Protein AF-A0A8S2V0P5-F1 (afdb_monomer)

InterPro domains:
  IPR002737 MEMO1 family [PF01875] (3-118)
  IPR002737 MEMO1 family [PTHR11060] (1-117)
  IPR002737 MEMO1 family [cd07361] (1-12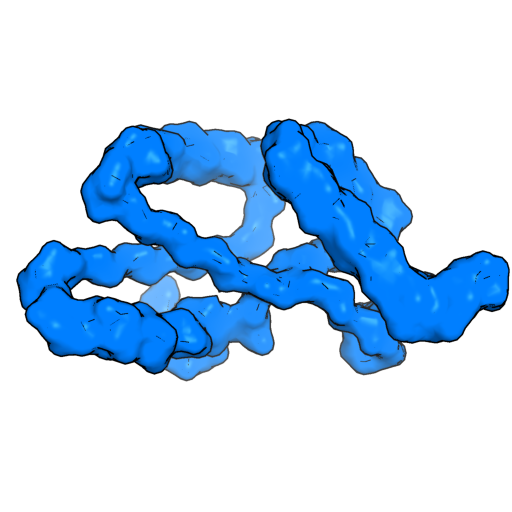1)

Radius of gyration: 17.41 Å; Cα contacts (8 Å, |Δi|>4): 63; chains: 1; bounding box: 41×36×44 Å

Organism: NCBI:txid1234261

Sequence (127 aa):
M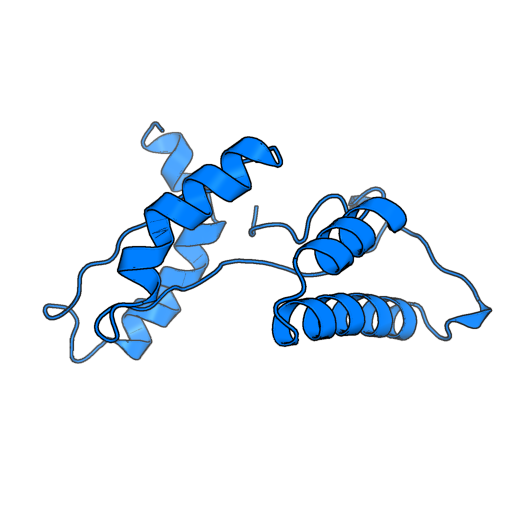TNDQDENEHSLEMHLPYIAKIFEKKRNDFQLIPILVGSLDSRKLEQYGQLLAPYLCDPKNLFVISSDFCHWGKKFAYTPYDQNDGEIWQFIQKLDNKGMELIEQLNLSEFHKYLRVREISEIRFIE

Foldseek 3Di:
DDPVVVVVDCLQVVCVVVVCVVCVVPVPPDDDDDDDDDDDDPVVVVVVCVVCVVVVPDPVDDDDQAFAADPDDVVVVADDDDVVQPDSVSVRVVLRVVLVVCVVVVPPPVNVVSCVVRVVVDSDSRD

Structure (mmCIF, N/CA/C/O backbone):
data_AF-A0A8S2V0P5-F1
#
_entry.id   AF-A0A8S2V0P5-F1
#
loop_
_atom_site.group_PDB
_atom_site.id
_atom_site.type_symbol
_atom_site.label_atom_id
_atom_site.label_alt_id
_atom_site.label_comp_id
_atom_site.label_asym_id
_atom_site.label_entity_id
_atom_site.label_seq_id
_atom_site.pdbx_PDB_ins_code
_atom_site.Cartn_x
_atom_site.Cartn_y
_atom_site.Cartn_z
_atom_site.occupancy
_atom_site.B_iso_or_equiv
_atom_site.auth_seq_id
_atom_site.auth_comp_id
_atom_site.auth_asym_id
_atom_site.auth_atom_id
_atom_site.pdbx_PDB_model_num
ATOM 1 N N . MET A 1 1 ? -14.794 -15.724 -1.435 1.00 70.25 1 MET A N 1
ATOM 2 C CA . MET A 1 1 ? -13.553 -16.255 -0.857 1.00 70.25 1 MET A CA 1
ATOM 3 C C . MET A 1 1 ? -13.939 -17.472 -0.049 1.00 70.25 1 MET A C 1
ATOM 5 O O . MET A 1 1 ? -14.871 -17.370 0.743 1.00 70.25 1 MET A O 1
ATOM 9 N N . THR A 1 2 ? -13.361 -18.628 -0.347 1.00 86.75 2 THR A N 1
ATOM 10 C CA . THR A 1 2 ? -13.464 -19.809 0.522 1.00 86.75 2 THR A CA 1
ATOM 11 C C . THR A 1 2 ? -12.428 -19.704 1.641 1.00 86.75 2 THR A C 1
ATOM 13 O O . THR A 1 2 ? -11.483 -18.932 1.504 1.00 86.75 2 THR A O 1
ATOM 16 N N . ASN A 1 3 ? -12.566 -20.488 2.714 1.00 86.00 3 ASN A N 1
ATOM 17 C CA . ASN A 1 3 ? -11.546 -20.537 3.771 1.00 86.00 3 ASN A CA 1
ATOM 18 C C . ASN A 1 3 ? -10.174 -20.917 3.198 1.00 86.00 3 ASN A C 1
ATOM 20 O O . ASN A 1 3 ? -9.196 -20.246 3.481 1.00 86.00 3 ASN A O 1
ATOM 24 N N . ASP A 1 4 ? -10.129 -21.897 2.292 1.00 88.38 4 ASP A N 1
ATOM 25 C CA . ASP A 1 4 ? -8.886 -22.289 1.622 1.00 88.38 4 ASP A CA 1
ATOM 26 C C . ASP A 1 4 ? -8.248 -21.140 0.822 1.00 88.38 4 ASP A C 1
ATOM 28 O O . ASP A 1 4 ? -7.036 -21.091 0.680 1.00 88.38 4 ASP A O 1
ATOM 32 N N . GLN A 1 5 ? -9.039 -20.224 0.252 1.00 85.19 5 GLN A N 1
ATOM 33 C CA . GLN A 1 5 ? -8.492 -19.065 -0.464 1.00 85.19 5 GLN A CA 1
ATOM 34 C C . GLN A 1 5 ? -7.923 -18.017 0.493 1.00 85.19 5 GLN A C 1
ATOM 36 O O . GLN A 1 5 ? -6.959 -17.359 0.133 1.00 85.19 5 GLN A O 1
ATOM 41 N N . ASP A 1 6 ? -8.522 -17.869 1.674 1.00 84.88 6 ASP A N 1
ATOM 42 C CA . ASP A 1 6 ? -8.059 -16.962 2.731 1.00 84.88 6 ASP A CA 1
ATOM 43 C C . ASP A 1 6 ? -6.762 -17.496 3.368 1.00 84.88 6 ASP A C 1
ATOM 45 O O . ASP A 1 6 ? -5.760 -16.799 3.433 1.00 84.88 6 ASP A O 1
ATOM 49 N N . GLU A 1 7 ? -6.723 -18.784 3.726 1.00 86.44 7 GLU A N 1
ATOM 50 C CA . GLU A 1 7 ? -5.550 -19.424 4.346 1.00 86.44 7 GLU A CA 1
ATOM 51 C C . GLU A 1 7 ? -4.337 -19.556 3.407 1.00 86.44 7 GLU A C 1
ATOM 53 O O . GLU A 1 7 ? -3.212 -19.711 3.879 1.00 86.44 7 GLU A O 1
ATOM 58 N N . ASN A 1 8 ? -4.548 -19.508 2.087 1.00 86.44 8 ASN A N 1
ATOM 59 C CA . ASN A 1 8 ? -3.464 -19.496 1.097 1.00 86.44 8 ASN A CA 1
ATOM 60 C C . ASN A 1 8 ? -2.985 -18.076 0.738 1.00 86.44 8 ASN A C 1
ATOM 62 O O . ASN A 1 8 ? -2.051 -17.949 -0.049 1.00 86.44 8 ASN A O 1
ATOM 66 N N . GLU A 1 9 ? -3.630 -17.024 1.248 1.00 87.12 9 GLU A N 1
ATOM 67 C CA . GLU A 1 9 ? -3.294 -15.629 0.960 1.00 87.12 9 GLU A CA 1
ATOM 68 C C . GLU A 1 9 ? -2.446 -15.040 2.092 1.00 87.12 9 GLU A C 1
ATOM 70 O O . GLU A 1 9 ? -2.880 -14.933 3.240 1.00 87.12 9 GLU A O 1
ATOM 75 N N . HIS A 1 10 ? -1.229 -14.606 1.774 1.00 85.31 10 HIS A N 1
ATOM 76 C CA . HIS A 1 10 ? -0.273 -14.188 2.796 1.00 85.31 10 HIS A CA 1
ATOM 77 C C . HIS A 1 10 ? -0.211 -12.668 2.987 1.00 85.31 10 HIS A C 1
ATOM 79 O O . HIS A 1 10 ? 0.264 -12.214 4.037 1.00 85.31 10 HIS A O 1
ATOM 85 N N . SER A 1 11 ? -0.740 -11.861 2.054 1.00 86.19 11 SER A N 1
ATOM 86 C CA . SER A 1 11 ? -0.629 -10.395 2.121 1.00 86.19 11 SER A CA 1
ATOM 87 C C . SER A 1 11 ? -1.196 -9.777 3.381 1.00 86.19 11 SER A C 1
ATOM 89 O O . SER A 1 11 ? -0.689 -8.746 3.828 1.00 86.19 11 SER A O 1
ATOM 91 N N . LEU A 1 12 ? -2.252 -10.373 3.929 1.00 88.44 12 LEU A N 1
ATOM 92 C CA . LEU A 1 12 ? -2.925 -9.917 5.140 1.00 88.44 12 LEU A CA 1
ATOM 93 C C . LEU A 1 12 ? -2.326 -10.573 6.384 1.00 88.44 12 LEU A C 1
ATOM 95 O O . LEU A 1 12 ? -2.116 -9.896 7.395 1.00 88.44 12 LEU A O 1
ATOM 99 N N . GLU A 1 13 ? -2.010 -11.868 6.299 1.00 92.00 13 GLU A N 1
ATOM 100 C CA . GLU A 1 13 ? -1.462 -12.656 7.403 1.00 92.00 13 GLU A CA 1
ATOM 101 C C . GLU A 1 13 ? -0.162 -12.044 7.940 1.00 92.00 13 GLU A C 1
ATOM 103 O O . GLU A 1 13 ? 0.014 -11.932 9.156 1.00 92.00 13 GLU A O 1
ATOM 108 N N . MET A 1 14 ? 0.712 -11.557 7.051 1.00 92.25 14 MET A N 1
ATOM 109 C CA . MET A 1 14 ? 2.011 -10.988 7.432 1.00 92.25 14 MET A CA 1
ATOM 110 C C . MET A 1 14 ? 1.908 -9.758 8.352 1.00 92.25 14 MET A C 1
ATOM 112 O O . MET A 1 14 ? 2.842 -9.465 9.103 1.00 92.25 14 MET A O 1
ATOM 116 N N . HIS A 1 15 ? 0.761 -9.068 8.381 1.00 93.94 15 HIS A N 1
ATOM 117 C CA . HIS A 1 15 ? 0.529 -7.937 9.289 1.00 93.94 15 HIS A CA 1
ATOM 118 C C . HIS A 1 15 ? 0.039 -8.365 10.673 1.00 93.94 15 HIS A C 1
ATOM 120 O O . HIS A 1 15 ? 0.222 -7.624 11.644 1.00 93.94 15 HIS A O 1
ATOM 126 N N . LEU A 1 16 ? -0.564 -9.553 10.805 1.00 94.06 16 LEU A N 1
ATOM 127 C CA . LEU A 1 16 ? -1.199 -9.999 12.048 1.00 94.06 16 LEU A CA 1
ATOM 128 C C . LEU A 1 16 ? -0.225 -10.055 13.237 1.00 94.06 16 LEU A C 1
ATOM 130 O O . LEU A 1 16 ? -0.597 -9.552 14.303 1.00 94.06 16 LEU A O 1
ATOM 134 N N . PRO A 1 17 ? 1.020 -10.567 13.112 1.00 95.50 17 PRO A N 1
ATOM 135 C CA . PRO A 1 17 ? 1.971 -10.559 14.224 1.00 95.50 17 PRO A CA 1
ATOM 136 C C . PRO A 1 17 ? 2.332 -9.142 14.688 1.00 95.50 17 PRO A C 1
ATOM 138 O O . PRO A 1 17 ? 2.395 -8.880 15.894 1.00 95.50 17 PRO A O 1
ATOM 141 N N . TYR A 1 18 ? 2.516 -8.209 13.747 1.00 96.25 18 TYR A N 1
ATOM 142 C CA . TYR A 1 18 ? 2.826 -6.810 14.049 1.00 96.25 18 TYR A CA 1
ATOM 143 C C . TYR A 1 18 ? 1.655 -6.112 14.740 1.00 96.25 18 TYR A C 1
ATOM 145 O O . TYR A 1 18 ? 1.844 -5.492 15.789 1.00 96.25 18 TYR A O 1
ATOM 153 N N . ILE A 1 19 ? 0.438 -6.272 14.217 1.00 95.50 19 ILE A N 1
ATOM 154 C CA . ILE A 1 19 ? -0.783 -5.716 14.814 1.00 95.50 19 ILE A CA 1
ATOM 155 C C . ILE A 1 19 ? -0.985 -6.290 16.222 1.00 95.50 19 ILE A C 1
ATOM 157 O O . ILE A 1 19 ? -1.159 -5.539 17.185 1.00 95.50 19 ILE A O 1
ATOM 161 N N . ALA A 1 20 ? -0.876 -7.611 16.382 1.00 94.62 20 ALA A N 1
ATOM 162 C CA . ALA A 1 20 ? -1.025 -8.281 17.671 1.00 94.62 20 ALA A CA 1
ATOM 163 C C . ALA A 1 20 ? 0.003 -7.808 18.710 1.00 94.62 20 ALA A C 1
ATOM 165 O O . ALA A 1 20 ? -0.299 -7.800 19.910 1.00 94.62 20 ALA A O 1
ATOM 166 N N . LYS A 1 21 ? 1.206 -7.419 18.261 1.00 96.56 21 LYS A N 1
ATOM 167 C CA . LYS A 1 21 ? 2.249 -6.876 19.129 1.00 96.56 21 LYS A CA 1
ATOM 168 C C . LYS A 1 21 ? 2.008 -5.412 19.492 1.00 96.56 21 LYS A C 1
ATOM 170 O O . LYS A 1 21 ? 2.095 -5.069 20.670 1.00 96.56 21 LYS A O 1
ATOM 175 N N . ILE A 1 22 ? 1.684 -4.560 18.519 1.00 95.38 22 ILE A N 1
ATOM 176 C CA . ILE A 1 22 ? 1.420 -3.126 18.738 1.00 95.38 22 ILE A CA 1
ATOM 177 C C . ILE A 1 22 ? 0.219 -2.934 19.674 1.00 95.38 22 ILE A C 1
ATOM 179 O O . ILE A 1 22 ? 0.261 -2.104 20.584 1.00 95.38 22 ILE A O 1
ATOM 183 N N . PHE A 1 23 ? -0.826 -3.745 19.504 1.00 95.12 23 PHE A N 1
ATOM 184 C CA . PHE A 1 23 ? -2.064 -3.660 20.279 1.00 95.12 23 PHE A CA 1
ATOM 185 C C . PHE A 1 23 ? -2.146 -4.678 21.429 1.00 95.12 23 PHE A C 1
ATOM 187 O O . PHE A 1 23 ? -3.229 -4.932 21.949 1.00 95.12 23 PHE A O 1
ATOM 194 N N . GLU A 1 24 ? -1.020 -5.234 21.891 1.00 95.88 24 GLU A N 1
ATOM 195 C CA . GLU A 1 24 ? -0.975 -6.283 22.926 1.00 95.88 24 GLU A CA 1
ATOM 196 C C . GLU A 1 24 ? -1.766 -5.929 24.202 1.00 95.88 24 GLU A C 1
ATOM 198 O O . GLU A 1 24 ? -2.457 -6.779 24.759 1.00 95.88 24 GLU A O 1
ATOM 203 N N . LYS A 1 25 ? -1.733 -4.659 24.632 1.00 96.06 25 LYS A N 1
ATOM 204 C CA . LYS A 1 25 ? -2.460 -4.167 25.821 1.00 96.06 25 LYS A CA 1
ATOM 205 C C . LYS A 1 25 ? -3.909 -3.744 25.553 1.00 96.06 25 LYS A C 1
ATOM 207 O O . LYS A 1 25 ? -4.621 -3.426 26.497 1.00 96.06 25 LYS A O 1
ATOM 212 N N . LYS A 1 26 ? -4.313 -3.697 24.285 1.00 93.50 26 LYS A N 1
ATOM 213 C CA . LYS A 1 26 ? -5.598 -3.175 23.796 1.00 93.50 26 LYS A CA 1
ATOM 214 C C . LYS A 1 26 ? -6.323 -4.1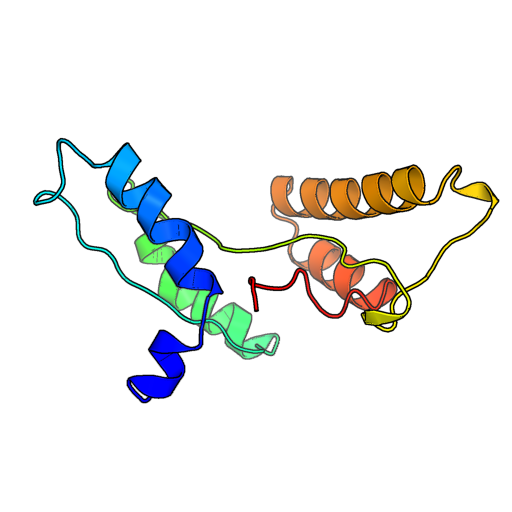89 22.912 1.00 93.50 26 LYS A C 1
ATOM 216 O O . LYS A 1 26 ? -7.124 -3.808 22.070 1.00 93.50 26 LYS A O 1
ATOM 221 N N . ARG A 1 27 ? -6.035 -5.487 23.067 1.00 86.81 27 ARG A N 1
ATOM 222 C CA . ARG A 1 27 ? -6.540 -6.543 22.168 1.00 86.81 27 ARG A CA 1
ATOM 223 C C . ARG A 1 27 ? -8.064 -6.583 22.031 1.00 86.81 27 ARG A C 1
ATOM 225 O O . ARG A 1 27 ? -8.544 -7.032 21.002 1.00 86.81 27 ARG A O 1
ATOM 232 N N . ASN A 1 28 ? -8.797 -6.100 23.033 1.00 91.44 28 ASN A N 1
ATOM 233 C CA . ASN A 1 28 ? -10.262 -6.064 23.030 1.00 91.44 28 ASN A CA 1
ATOM 234 C C . ASN A 1 28 ? -10.840 -4.686 22.647 1.00 91.44 28 ASN A C 1
ATOM 236 O O . ASN A 1 28 ? -12.058 -4.536 22.609 1.00 91.44 28 ASN A O 1
ATOM 240 N N . ASP A 1 29 ? -9.990 -3.690 22.373 1.00 93.69 29 ASP A N 1
ATOM 241 C CA . ASP A 1 29 ? -10.395 -2.289 22.180 1.00 93.69 29 ASP A CA 1
ATOM 242 C C . ASP A 1 29 ? -10.435 -1.875 20.699 1.00 93.69 29 ASP A C 1
ATOM 244 O O . ASP A 1 29 ? -10.713 -0.716 20.390 1.00 93.69 29 ASP A O 1
ATOM 248 N N . PHE A 1 30 ? -10.123 -2.788 19.776 1.00 94.06 30 PHE A N 1
ATOM 249 C CA . PHE A 1 30 ? -10.166 -2.529 18.339 1.00 94.06 30 PHE A CA 1
ATOM 250 C C . PHE A 1 30 ? -10.778 -3.705 17.580 1.00 94.06 30 PHE A C 1
ATOM 252 O O . PHE A 1 30 ? -10.819 -4.837 18.060 1.00 94.06 30 PHE A O 1
ATOM 259 N N . GLN A 1 31 ? -11.247 -3.416 16.371 1.00 94.88 31 GLN A N 1
ATOM 260 C CA . GLN A 1 31 ? -11.700 -4.413 15.411 1.00 94.88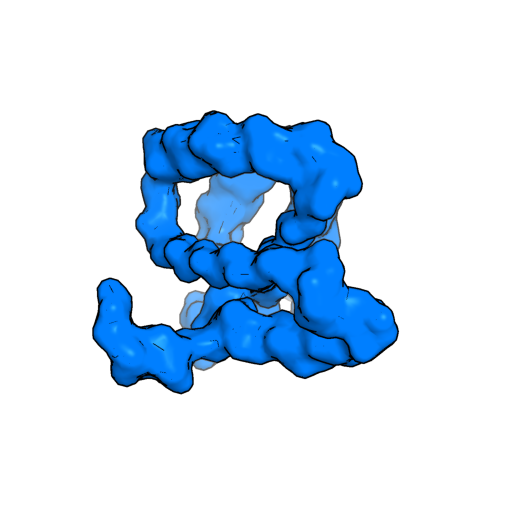 31 GLN A CA 1
ATOM 261 C C . GLN A 1 31 ? -10.751 -4.404 14.217 1.00 94.88 31 GLN A C 1
ATOM 263 O O . GLN A 1 31 ? -10.311 -3.341 13.781 1.00 94.88 31 GLN A O 1
ATOM 268 N N . LEU A 1 32 ? -10.437 -5.589 13.698 1.00 94.75 32 LEU A N 1
ATOM 269 C CA . LEU A 1 32 ? -9.652 -5.745 12.481 1.00 94.75 32 LEU A CA 1
ATOM 270 C C . LEU A 1 32 ? -10.599 -6.002 11.309 1.00 94.75 32 LEU A C 1
ATOM 272 O O . LEU A 1 32 ? -11.410 -6.924 11.370 1.00 94.75 32 LEU A O 1
ATOM 276 N N . ILE A 1 33 ? -10.483 -5.196 10.254 1.00 96.38 33 ILE A N 1
ATOM 277 C CA . ILE A 1 33 ? -11.275 -5.333 9.028 1.00 96.38 33 ILE A CA 1
ATOM 278 C C . ILE A 1 33 ? -10.324 -5.714 7.883 1.00 96.38 33 ILE A C 1
ATOM 280 O O . ILE A 1 33 ? -9.696 -4.824 7.308 1.00 96.38 33 ILE A O 1
ATOM 284 N N . PRO A 1 34 ? -10.161 -7.014 7.568 1.00 93.88 34 PRO A N 1
ATOM 285 C CA . PRO A 1 34 ? -9.345 -7.443 6.437 1.00 93.88 34 PRO A CA 1
ATOM 286 C C . PRO A 1 34 ? -10.045 -7.105 5.115 1.00 93.88 34 PRO A C 1
ATOM 288 O O . PRO A 1 34 ? -11.228 -7.397 4.933 1.00 93.88 34 PRO A O 1
ATOM 291 N N . ILE A 1 35 ? -9.314 -6.490 4.184 1.00 93.56 35 ILE A N 1
ATOM 292 C CA . ILE A 1 35 ? -9.797 -6.179 2.834 1.00 93.56 35 ILE A CA 1
ATOM 293 C C . ILE A 1 35 ? -8.773 -6.718 1.840 1.00 93.56 35 ILE A C 1
ATOM 295 O O . ILE A 1 35 ? -7.689 -6.155 1.703 1.00 93.56 35 ILE A O 1
ATOM 299 N N . LEU A 1 36 ? -9.129 -7.793 1.136 1.00 91.50 36 LEU A N 1
ATOM 300 C CA . LEU A 1 36 ? -8.323 -8.316 0.036 1.00 91.50 36 LEU A CA 1
ATOM 301 C C . LEU A 1 36 ? -8.606 -7.515 -1.240 1.00 91.50 36 LEU A C 1
ATOM 303 O O . LEU A 1 36 ? -9.758 -7.416 -1.676 1.00 91.50 36 LEU A O 1
ATOM 307 N N . VAL A 1 37 ? -7.559 -6.951 -1.841 1.00 89.62 37 VAL A N 1
ATOM 308 C CA . VAL A 1 37 ? -7.651 -6.130 -3.054 1.00 89.62 37 VAL A CA 1
ATOM 309 C C . VAL A 1 37 ? -7.023 -6.888 -4.217 1.00 89.62 37 VAL A C 1
ATOM 311 O O . VAL A 1 37 ? -5.813 -7.052 -4.271 1.00 89.62 37 VAL A O 1
ATOM 314 N N . GLY A 1 38 ? -7.854 -7.346 -5.154 1.00 86.25 38 GLY A N 1
ATOM 315 C CA . GLY A 1 38 ? -7.380 -7.910 -6.422 1.00 86.25 38 GLY A CA 1
ATOM 316 C C . GLY A 1 38 ? -7.095 -6.828 -7.467 1.00 86.25 38 GLY A C 1
ATOM 317 O O . GLY A 1 38 ? -7.162 -5.634 -7.184 1.00 86.25 38 GLY A O 1
ATOM 318 N N . SER A 1 39 ? -6.862 -7.228 -8.717 1.00 85.44 39 SER A N 1
ATOM 319 C CA . SER A 1 39 ? -6.613 -6.278 -9.807 1.00 85.44 39 SER A CA 1
ATOM 320 C C . SER A 1 39 ? -7.809 -5.343 -10.042 1.00 85.44 39 SER A C 1
ATOM 322 O O . SER A 1 39 ? -8.935 -5.777 -10.324 1.00 85.44 39 SER A O 1
ATOM 324 N N . LEU A 1 40 ? -7.559 -4.036 -9.952 1.00 85.81 40 LEU A N 1
ATOM 325 C CA . LEU A 1 40 ? -8.560 -2.987 -10.132 1.00 85.81 40 LEU A CA 1
ATOM 326 C C . LEU A 1 40 ? -8.294 -2.188 -11.409 1.00 85.81 40 LEU A C 1
ATOM 328 O O . LEU A 1 40 ? -7.173 -1.766 -11.680 1.00 85.81 40 LEU A O 1
ATOM 332 N N . ASP A 1 41 ? -9.353 -1.915 -12.166 1.00 85.94 41 ASP A N 1
ATOM 333 C CA . ASP A 1 41 ? -9.315 -0.892 -13.210 1.00 85.94 41 ASP A CA 1
ATOM 334 C C . ASP A 1 41 ? -9.487 0.517 -12.609 1.00 85.94 41 ASP A C 1
ATOM 336 O O . ASP A 1 41 ? -9.853 0.686 -11.442 1.00 85.94 41 ASP A O 1
ATOM 340 N N . SER A 1 42 ? -9.251 1.555 -13.419 1.00 85.75 42 SER A N 1
ATOM 341 C CA . SER A 1 42 ? -9.341 2.952 -12.969 1.00 85.75 42 SER A CA 1
ATOM 342 C C . SER A 1 42 ? -10.715 3.332 -12.407 1.00 85.75 42 SER A C 1
ATOM 344 O O . SER A 1 42 ? -10.786 4.163 -11.507 1.00 85.75 42 SER A O 1
ATOM 346 N N . ARG A 1 43 ? -11.805 2.723 -12.896 1.00 90.75 43 ARG A N 1
ATOM 347 C CA . ARG A 1 43 ? -13.157 3.011 -12.401 1.00 90.75 43 ARG A CA 1
ATOM 348 C C . ARG A 1 43 ? -13.359 2.402 -11.017 1.00 90.75 43 ARG A C 1
ATOM 350 O O . ARG A 1 43 ? -13.874 3.075 -10.131 1.00 90.75 43 ARG A O 1
ATOM 357 N N . LYS A 1 44 ? -12.950 1.146 -10.822 1.00 91.31 44 LYS A N 1
ATOM 358 C CA . LYS A 1 44 ? -13.038 0.474 -9.519 1.00 91.31 44 LYS A CA 1
ATOM 359 C C . LYS A 1 44 ? -12.148 1.144 -8.476 1.00 91.31 44 LYS A C 1
ATOM 361 O O . LYS A 1 44 ? -12.582 1.289 -7.340 1.00 91.31 44 LYS A O 1
ATOM 366 N N . LEU A 1 45 ? -10.948 1.589 -8.858 1.00 89.62 45 LEU A N 1
ATOM 367 C CA . LEU A 1 45 ? -10.061 2.358 -7.977 1.00 89.62 45 LEU A CA 1
ATOM 368 C C . LEU A 1 45 ? -10.754 3.610 -7.427 1.00 89.62 45 LEU A C 1
ATOM 370 O O . LEU A 1 45 ? -10.750 3.828 -6.219 1.00 89.62 45 LEU A O 1
ATOM 374 N N . GLU A 1 46 ? -11.401 4.395 -8.291 1.00 91.31 46 GLU A N 1
ATOM 375 C CA . GLU A 1 46 ? -12.145 5.584 -7.867 1.00 91.31 46 GLU A CA 1
ATOM 376 C C . GLU A 1 46 ? -13.338 5.224 -6.969 1.00 91.31 46 GLU A C 1
ATOM 378 O O . GLU A 1 46 ? -13.530 5.838 -5.919 1.00 91.31 46 GLU A O 1
ATOM 383 N N . GLN A 1 47 ? -14.102 4.189 -7.332 1.00 95.50 47 GLN A N 1
ATOM 384 C CA . GLN A 1 47 ? -15.251 3.727 -6.548 1.00 95.50 47 GLN A CA 1
ATOM 385 C C . GLN A 1 47 ? -14.852 3.265 -5.142 1.00 95.50 47 GLN A C 1
ATOM 387 O O . GLN A 1 47 ? -15.481 3.671 -4.165 1.00 95.50 47 GLN A O 1
ATOM 392 N N . TYR A 1 48 ? -13.804 2.447 -5.016 1.00 95.31 48 TYR A N 1
ATOM 393 C CA . TYR A 1 48 ? -13.320 1.992 -3.713 1.00 95.31 48 TYR A CA 1
ATOM 394 C C . TYR A 1 48 ? -12.666 3.120 -2.918 1.00 95.31 48 TYR A C 1
ATOM 396 O O . TYR A 1 48 ? -12.876 3.200 -1.711 1.00 95.31 48 TYR A O 1
ATOM 404 N N . GLY A 1 49 ? -11.947 4.031 -3.581 1.00 94.25 49 GLY A N 1
ATOM 405 C CA . GLY A 1 49 ? -11.411 5.232 -2.945 1.00 94.25 49 GLY A CA 1
ATOM 406 C C . GLY A 1 49 ? -12.516 6.077 -2.309 1.00 94.25 49 GLY A C 1
ATOM 407 O O . GLY A 1 49 ? -12.426 6.422 -1.134 1.00 94.25 49 GLY A O 1
ATOM 408 N N . GLN A 1 50 ? -13.603 6.340 -3.041 1.00 97.00 50 GLN A N 1
ATOM 409 C CA . GLN A 1 50 ? -14.766 7.067 -2.520 1.00 97.00 50 GLN A CA 1
ATOM 410 C C . GLN A 1 50 ? -15.479 6.305 -1.396 1.00 97.00 50 GLN A C 1
ATOM 412 O O . GLN A 1 50 ? -15.891 6.916 -0.412 1.00 97.00 50 GLN A O 1
ATOM 417 N N . LEU A 1 51 ? -15.604 4.980 -1.518 1.00 97.62 51 LEU A N 1
ATOM 418 C CA . LEU A 1 51 ? -16.225 4.132 -0.500 1.00 97.62 51 LEU A CA 1
ATOM 419 C C . LEU A 1 51 ? -15.435 4.128 0.818 1.00 97.62 51 LEU A C 1
ATOM 421 O O . LEU A 1 51 ? -16.035 4.159 1.891 1.00 97.62 51 LEU A O 1
ATOM 425 N N . LEU A 1 52 ? -14.102 4.081 0.746 1.00 97.69 52 LEU A N 1
ATOM 426 C CA . LEU A 1 52 ? -13.221 3.989 1.913 1.00 97.69 52 LEU A CA 1
ATOM 427 C C . LEU A 1 52 ? -12.857 5.356 2.509 1.00 97.69 52 LEU A C 1
ATOM 429 O O . LEU A 1 52 ? -12.513 5.424 3.689 1.00 97.69 52 LEU A O 1
ATOM 433 N N . ALA A 1 53 ? -12.972 6.445 1.741 1.00 97.81 53 ALA A N 1
ATOM 434 C CA . ALA A 1 53 ? -12.603 7.794 2.177 1.00 97.81 53 ALA A CA 1
ATOM 435 C C . ALA A 1 53 ? -13.236 8.227 3.518 1.00 97.81 53 ALA A C 1
ATOM 437 O O . ALA A 1 53 ? -12.495 8.732 4.362 1.00 97.81 53 ALA A O 1
ATOM 438 N N . PRO A 1 54 ? -14.538 7.994 3.798 1.00 98.38 54 PRO A N 1
ATOM 439 C CA . PRO A 1 54 ? -15.121 8.354 5.091 1.00 98.38 54 PRO A CA 1
ATOM 440 C C . PRO A 1 54 ? -14.449 7.650 6.276 1.00 98.38 54 PRO A C 1
ATOM 442 O O . PRO A 1 54 ? -14.291 8.252 7.334 1.00 98.38 54 PRO A O 1
ATOM 445 N N . TYR A 1 55 ? -14.022 6.396 6.095 1.00 98.19 55 TYR A N 1
ATOM 446 C CA . TYR A 1 55 ? -13.324 5.630 7.126 1.00 98.19 55 TYR A CA 1
ATOM 447 C C . TYR A 1 55 ? -11.879 6.100 7.294 1.00 98.19 55 TYR A C 1
ATOM 449 O O . TYR A 1 55 ? -11.397 6.147 8.421 1.00 98.19 55 TYR A O 1
ATOM 457 N N . LEU A 1 56 ? -11.202 6.474 6.203 1.00 97.19 56 LEU A N 1
ATOM 458 C CA . LEU A 1 56 ? -9.844 7.024 6.241 1.00 97.19 56 LEU A CA 1
ATOM 459 C C . LEU A 1 56 ? -9.792 8.391 6.942 1.00 97.19 56 LEU A C 1
ATOM 461 O O . LEU A 1 56 ? -8.808 8.708 7.603 1.00 97.19 56 LEU A O 1
ATOM 465 N N . CYS A 1 57 ? -10.850 9.196 6.815 1.00 97.38 57 CYS A N 1
ATOM 466 C CA . CYS A 1 57 ? -10.948 10.505 7.461 1.00 97.38 57 CYS A CA 1
ATOM 467 C C . CYS A 1 57 ? -11.309 10.447 8.957 1.00 97.38 57 CYS A C 1
ATOM 469 O O . CYS A 1 57 ? -11.197 11.472 9.631 1.00 97.38 57 CYS A O 1
ATOM 471 N N . ASP A 1 58 ? -11.749 9.301 9.486 1.00 98.25 58 ASP A N 1
ATOM 472 C CA . ASP A 1 58 ? -12.027 9.154 10.918 1.00 98.25 58 ASP A CA 1
ATOM 473 C C . ASP A 1 58 ? -10.715 8.898 11.686 1.00 98.25 58 ASP A C 1
ATOM 475 O O . ASP A 1 58 ? -10.087 7.854 11.489 1.00 98.25 58 ASP A O 1
ATOM 479 N N . PRO A 1 59 ? -10.298 9.791 12.606 1.00 97.50 59 PRO A N 1
ATOM 480 C CA . PRO A 1 59 ? -9.057 9.635 13.366 1.00 97.50 59 PRO A CA 1
ATOM 481 C C . PRO A 1 59 ? -9.048 8.427 14.320 1.00 97.50 59 PRO A C 1
ATOM 483 O O . PRO A 1 59 ? -8.015 8.138 14.923 1.00 97.50 59 PRO A O 1
ATOM 486 N N . LYS A 1 60 ? -10.182 7.738 14.508 1.00 96.50 60 LYS A N 1
ATOM 487 C CA . LYS A 1 60 ? -10.255 6.480 15.269 1.00 96.50 60 LYS A CA 1
ATOM 488 C C . LYS A 1 60 ? -9.819 5.263 14.457 1.00 96.50 60 LYS A C 1
ATOM 490 O O . LYS A 1 60 ? -9.565 4.218 15.053 1.00 96.50 60 LYS A O 1
ATOM 495 N N . ASN A 1 61 ? -9.743 5.389 13.135 1.00 97.56 61 ASN A N 1
ATOM 496 C CA . ASN A 1 61 ? -9.376 4.300 12.246 1.00 97.56 61 ASN A CA 1
ATOM 497 C C . ASN A 1 61 ? -7.885 4.347 11.904 1.00 97.56 61 ASN A C 1
ATOM 499 O O . ASN A 1 61 ? -7.251 5.401 11.881 1.00 97.56 61 ASN A O 1
ATOM 503 N N . LEU A 1 62 ? -7.333 3.174 11.604 1.00 96.25 62 LEU A N 1
ATOM 504 C CA . LEU A 1 62 ? -5.978 3.000 11.096 1.00 96.25 62 LEU A CA 1
ATOM 505 C C . LEU A 1 62 ? -6.050 2.156 9.827 1.00 96.25 62 LEU A C 1
ATOM 507 O O . LEU A 1 62 ? -6.602 1.058 9.849 1.00 96.25 62 LEU A O 1
ATOM 511 N N . PHE A 1 63 ? -5.465 2.659 8.743 1.00 97.19 63 PHE A N 1
ATOM 512 C CA . PHE A 1 63 ? -5.298 1.914 7.500 1.00 97.19 63 PHE A CA 1
ATOM 513 C C . PHE A 1 63 ? -3.876 1.368 7.430 1.00 97.19 63 PHE A C 1
ATOM 515 O O . PHE A 1 63 ? -2.911 2.127 7.498 1.00 97.19 63 PHE A O 1
ATOM 522 N N . VAL A 1 64 ? -3.760 0.051 7.283 1.00 95.94 64 VAL A N 1
ATOM 523 C CA . VAL A 1 64 ? -2.498 -0.630 6.987 1.00 95.94 64 VAL A CA 1
ATOM 524 C C . VAL A 1 64 ? -2.573 -1.078 5.534 1.00 95.94 64 VAL A C 1
ATOM 526 O O . VAL A 1 64 ? -3.438 -1.875 5.181 1.00 95.94 64 VAL A O 1
ATOM 529 N N . ILE A 1 65 ? -1.708 -0.521 4.689 1.00 94.12 65 ILE A N 1
ATOM 530 C CA . ILE A 1 65 ? -1.637 -0.863 3.267 1.00 94.12 65 ILE A CA 1
ATOM 531 C C . ILE A 1 65 ? -0.468 -1.829 3.081 1.00 94.12 65 ILE A C 1
ATOM 533 O O . ILE A 1 65 ? 0.678 -1.469 3.338 1.00 94.12 65 ILE A O 1
ATOM 537 N N . SER A 1 66 ? -0.777 -3.064 2.686 1.00 91.88 66 SER A N 1
ATOM 538 C CA . SER A 1 66 ? 0.210 -4.113 2.417 1.00 91.88 66 SER A CA 1
ATOM 539 C C . SER A 1 66 ? 0.795 -3.930 1.024 1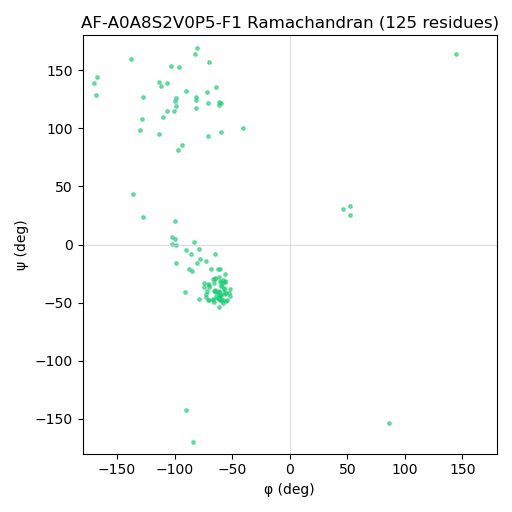.00 91.88 66 SER A C 1
ATOM 541 O O . SER A 1 66 ? 0.030 -3.797 0.078 1.00 91.88 66 SER A O 1
ATOM 543 N N . SER A 1 67 ? 2.115 -3.881 0.870 1.00 89.06 67 SER A N 1
ATOM 544 C CA . SER A 1 67 ? 2.735 -3.694 -0.441 1.00 89.06 67 SER A CA 1
ATOM 545 C C . SER A 1 67 ? 4.243 -3.923 -0.378 1.00 89.06 67 SER A C 1
ATOM 547 O O . SER A 1 67 ? 4.911 -3.408 0.518 1.00 89.06 67 SER A O 1
ATOM 549 N N . ASP A 1 68 ? 4.759 -4.600 -1.401 1.00 86.75 68 ASP A N 1
ATOM 550 C CA . ASP A 1 68 ? 6.176 -4.654 -1.737 1.00 86.75 68 ASP A CA 1
ATOM 551 C C . ASP A 1 68 ? 6.479 -3.746 -2.938 1.00 86.75 68 ASP A C 1
ATOM 553 O O . ASP A 1 68 ? 5.617 -3.457 -3.775 1.00 86.75 68 ASP A O 1
ATOM 557 N N . PHE A 1 69 ? 7.723 -3.280 -3.014 1.00 87.81 69 PHE A N 1
ATOM 558 C CA . PHE A 1 69 ? 8.235 -2.466 -4.116 1.00 87.81 69 PHE A CA 1
ATOM 559 C C . PHE A 1 69 ? 8.839 -3.360 -5.225 1.00 87.81 69 PHE A C 1
ATOM 561 O O . PHE A 1 69 ? 8.281 -4.401 -5.566 1.00 87.81 69 PHE A O 1
ATOM 568 N N . CYS A 1 70 ? 9.933 -2.953 -5.873 1.00 87.38 70 CYS A N 1
ATOM 569 C CA . CYS A 1 70 ? 10.447 -3.610 -7.069 1.00 87.38 70 CYS A CA 1
ATOM 570 C C . CYS A 1 70 ? 10.866 -5.079 -6.856 1.00 87.38 70 CYS A C 1
ATOM 572 O O . CYS A 1 70 ? 11.819 -5.392 -6.140 1.00 87.38 70 CYS A O 1
ATOM 574 N N . HIS A 1 71 ? 10.227 -5.986 -7.601 1.00 85.56 71 HIS A N 1
ATOM 575 C CA . HIS A 1 71 ? 10.663 -7.373 -7.772 1.00 85.56 71 HIS A CA 1
ATOM 576 C C . HIS A 1 71 ? 11.523 -7.507 -9.034 1.00 85.56 71 HIS A C 1
ATOM 578 O O . HIS A 1 71 ? 11.039 -7.823 -10.121 1.00 85.56 71 HIS A O 1
ATOM 584 N N . TRP A 1 72 ? 12.825 -7.248 -8.903 1.00 89.25 72 TRP A N 1
ATOM 585 C CA . TRP A 1 72 ? 13.768 -7.299 -10.023 1.00 89.25 72 TRP A CA 1
ATOM 586 C C . TRP A 1 72 ? 14.389 -8.690 -10.194 1.00 89.25 72 TRP A C 1
ATOM 588 O O . TRP A 1 72 ? 14.904 -9.295 -9.253 1.00 89.25 72 TRP A O 1
ATOM 598 N N . GLY A 1 73 ? 14.399 -9.203 -11.422 1.00 87.81 73 GLY A N 1
ATOM 599 C CA . GLY A 1 73 ? 15.096 -10.431 -11.787 1.00 87.81 73 GLY A CA 1
ATOM 600 C C . GLY A 1 73 ? 14.359 -11.262 -12.831 1.00 87.81 73 GLY A C 1
ATOM 601 O O . GLY A 1 73 ? 13.156 -11.136 -13.046 1.00 87.81 73 GLY A O 1
ATOM 602 N N . LYS A 1 74 ? 15.085 -12.204 -13.448 1.00 88.94 74 LYS A N 1
ATOM 603 C CA . LYS A 1 74 ? 14.534 -13.109 -14.478 1.00 88.94 74 LYS A CA 1
ATOM 604 C C . LYS A 1 74 ? 13.312 -13.899 -13.997 1.00 88.94 74 LYS A C 1
ATOM 606 O O . LYS A 1 74 ? 12.425 -14.179 -14.790 1.00 88.94 74 LYS A O 1
ATOM 611 N N . LYS A 1 75 ? 13.268 -14.232 -12.701 1.00 88.12 75 LYS A N 1
ATOM 612 C CA . LYS A 1 75 ? 12.159 -14.954 -12.050 1.00 88.12 75 LYS A CA 1
ATOM 613 C C . LYS A 1 75 ? 10.837 -14.183 -12.114 1.00 88.12 75 LYS A C 1
ATOM 615 O O . LYS A 1 75 ? 9.783 -14.798 -12.136 1.00 88.12 75 LYS A O 1
ATOM 620 N N . PHE A 1 76 ? 10.924 -12.856 -12.168 1.00 84.00 76 PHE A N 1
ATOM 621 C CA . PHE A 1 76 ? 9.791 -11.937 -12.202 1.00 84.00 76 PHE A CA 1
ATOM 622 C C . PHE A 1 76 ? 9.530 -11.387 -13.609 1.00 84.00 76 PHE A C 1
ATOM 624 O O . PHE A 1 76 ? 8.722 -10.481 -13.766 1.00 84.00 76 PHE A O 1
ATOM 631 N N . ALA A 1 77 ? 10.244 -11.895 -14.624 1.00 86.19 77 ALA A N 1
ATOM 632 C CA . ALA A 1 77 ? 10.237 -11.364 -15.988 1.00 86.19 77 ALA A CA 1
ATOM 633 C C . ALA A 1 77 ? 10.521 -9.846 -16.071 1.00 86.19 77 ALA A C 1
ATOM 635 O O . ALA A 1 77 ? 10.149 -9.199 -17.044 1.00 86.19 77 ALA A O 1
ATOM 636 N N . TYR A 1 78 ? 11.220 -9.290 -15.075 1.00 86.06 78 TYR A N 1
ATOM 637 C CA . TYR A 1 78 ? 11.462 -7.858 -14.947 1.00 86.06 78 TYR A CA 1
ATOM 638 C C . TYR A 1 78 ? 12.947 -7.584 -14.710 1.00 86.06 78 TYR A C 1
ATOM 640 O O . TYR A 1 78 ? 13.457 -7.736 -13.602 1.00 86.06 78 TYR A O 1
ATOM 648 N N . THR A 1 79 ? 13.674 -7.221 -15.768 1.00 90.25 79 THR A N 1
ATOM 649 C CA . THR A 1 79 ? 15.106 -6.883 -15.685 1.00 90.25 79 THR A CA 1
ATOM 650 C C . THR A 1 79 ? 15.488 -5.630 -16.481 1.00 90.25 79 THR A C 1
ATOM 652 O O . THR A 1 79 ? 16.500 -5.668 -17.190 1.00 90.25 79 THR A O 1
ATOM 655 N N . PRO A 1 80 ? 14.716 -4.525 -16.439 1.00 86.44 80 PRO A N 1
ATOM 656 C CA . PRO A 1 80 ? 15.203 -3.282 -17.017 1.00 86.44 80 PRO A CA 1
ATOM 657 C C . PRO A 1 80 ? 16.437 -2.832 -16.236 1.00 86.44 80 PRO A C 1
ATOM 659 O O . PRO A 1 80 ? 16.468 -2.919 -15.008 1.00 86.44 80 PRO A O 1
ATOM 662 N N . TYR A 1 81 ? 17.469 -2.415 -16.959 1.00 87.00 81 TYR A N 1
ATOM 663 C CA . TYR A 1 81 ? 18.700 -1.884 -16.393 1.00 87.00 81 TYR A CA 1
ATOM 664 C C . TYR A 1 81 ? 19.527 -1.247 -17.511 1.00 87.00 81 TYR A C 1
ATOM 666 O O . TYR A 1 81 ? 19.774 -1.885 -18.537 1.00 87.00 81 TYR A O 1
ATOM 674 N N . ASP A 1 82 ? 19.957 -0.007 -17.300 1.00 82.81 82 ASP A N 1
ATOM 675 C CA . ASP A 1 82 ? 20.941 0.674 -18.136 1.00 82.81 82 ASP A CA 1
ATOM 676 C C . ASP A 1 82 ? 22.266 0.756 -17.363 1.00 82.81 82 ASP A C 1
ATOM 678 O O . ASP A 1 82 ? 22.282 1.035 -16.166 1.00 82.81 82 ASP A O 1
ATOM 682 N N . GLN A 1 83 ? 23.396 0.530 -18.035 1.00 86.88 83 GLN A N 1
ATOM 683 C CA . GLN A 1 83 ? 24.720 0.640 -17.409 1.00 86.88 83 GLN A CA 1
ATOM 684 C C . GLN A 1 83 ? 25.017 2.063 -16.904 1.00 86.88 83 GLN A C 1
ATOM 686 O O . GLN A 1 83 ? 25.852 2.239 -16.017 1.00 86.88 83 GLN A O 1
ATOM 691 N N . ASN A 1 84 ? 24.320 3.071 -17.434 1.00 90.31 84 ASN A N 1
ATOM 692 C CA . ASN A 1 84 ? 24.400 4.454 -16.975 1.00 90.31 84 ASN A CA 1
ATOM 693 C C . ASN A 1 84 ? 23.712 4.684 -15.615 1.00 90.31 84 ASN A C 1
ATOM 695 O O . ASN A 1 84 ? 23.950 5.714 -14.983 1.00 90.31 84 ASN A O 1
ATOM 699 N N . ASP A 1 85 ? 22.884 3.748 -15.132 1.00 87.56 85 ASP A N 1
ATOM 700 C CA . ASP A 1 85 ? 22.151 3.892 -13.868 1.00 87.56 85 ASP A CA 1
ATOM 701 C C . ASP A 1 85 ? 22.965 3.519 -12.616 1.00 87.56 85 ASP A C 1
ATOM 703 O O . ASP A 1 85 ? 22.459 3.661 -11.496 1.00 87.56 85 ASP A O 1
ATOM 707 N N . GLY A 1 86 ? 24.238 3.150 -12.777 1.00 93.38 86 GLY A N 1
ATOM 708 C CA . GLY A 1 86 ? 25.088 2.654 -11.694 1.00 93.38 86 GLY A CA 1
ATOM 709 C C . GLY A 1 86 ? 24.904 1.153 -11.507 1.00 93.38 86 GLY A C 1
ATOM 710 O O . GLY A 1 86 ? 24.560 0.471 -12.457 1.00 93.38 86 GLY A O 1
ATOM 711 N N . GLU A 1 87 ? 25.134 0.616 -10.312 1.00 95.75 87 GLU A N 1
ATOM 712 C CA . GLU A 1 87 ? 24.905 -0.808 -10.034 1.00 95.75 87 GLU A CA 1
ATOM 713 C C . GLU A 1 87 ? 23.402 -1.150 -10.025 1.00 95.75 87 GLU A C 1
ATOM 715 O O . GLU A 1 87 ? 22.554 -0.298 -9.761 1.00 95.75 87 GLU A O 1
ATOM 720 N N . ILE A 1 88 ? 23.045 -2.419 -10.257 1.00 93.56 88 ILE A N 1
ATOM 721 C CA . ILE A 1 88 ? 21.637 -2.867 -10.332 1.00 93.56 88 ILE A CA 1
ATOM 722 C C . ILE A 1 88 ? 20.828 -2.444 -9.097 1.00 93.56 88 ILE A C 1
ATOM 724 O O . ILE A 1 88 ? 19.700 -1.976 -9.229 1.00 93.56 88 ILE A O 1
ATOM 728 N N . TRP A 1 89 ? 21.397 -2.556 -7.895 1.00 93.88 89 TRP A N 1
ATOM 729 C CA . TRP A 1 89 ? 20.700 -2.147 -6.672 1.00 93.88 89 TRP A CA 1
ATOM 730 C C . TRP A 1 89 ? 20.466 -0.630 -6.607 1.00 93.88 89 TRP A C 1
ATOM 732 O O . TRP A 1 89 ? 19.469 -0.202 -6.035 1.00 93.88 89 TRP A O 1
ATOM 742 N N . GLN A 1 90 ? 21.334 0.183 -7.220 1.00 95.12 90 GLN A N 1
ATOM 743 C CA . GLN A 1 90 ? 21.169 1.638 -7.296 1.00 95.12 90 GLN A CA 1
ATOM 744 C C . GLN A 1 90 ? 20.047 2.000 -8.261 1.00 95.12 90 GLN A C 1
ATOM 746 O O . GLN A 1 90 ? 19.248 2.887 -7.970 1.00 95.12 90 GLN A O 1
ATOM 751 N N . PHE A 1 91 ? 19.957 1.291 -9.389 1.00 91.75 91 PHE A N 1
ATOM 752 C CA . PHE A 1 91 ? 18.820 1.403 -10.296 1.00 91.75 91 PHE A CA 1
ATOM 753 C C . PHE A 1 91 ? 17.504 1.063 -9.579 1.00 91.75 91 PHE A C 1
ATOM 755 O O . PHE A 1 91 ? 16.568 1.860 -9.620 1.00 91.75 91 PHE A O 1
ATOM 762 N N . ILE A 1 92 ? 17.455 -0.075 -8.875 1.00 90.94 92 ILE A N 1
ATOM 763 C CA . ILE A 1 92 ? 16.273 -0.503 -8.109 1.00 90.94 92 ILE A CA 1
ATOM 764 C C . ILE A 1 92 ? 15.917 0.538 -7.043 1.00 90.94 92 ILE A C 1
ATOM 766 O O . ILE A 1 92 ? 14.776 0.978 -6.975 1.00 90.94 92 ILE A O 1
ATOM 770 N N . GLN A 1 93 ? 16.898 1.020 -6.279 1.00 93.00 93 GLN A N 1
ATOM 771 C CA . GLN A 1 93 ? 16.674 2.039 -5.256 1.00 93.00 93 GLN A CA 1
ATOM 772 C C . GLN A 1 93 ? 16.115 3.342 -5.845 1.00 93.00 93 GLN A C 1
ATOM 774 O O . GLN A 1 93 ? 15.191 3.926 -5.286 1.00 93.00 93 GLN A O 1
ATOM 779 N N . LYS A 1 94 ? 16.650 3.812 -6.980 1.00 91.69 94 LYS A N 1
ATOM 780 C CA . LYS A 1 94 ? 16.127 4.999 -7.678 1.00 91.69 94 LYS A CA 1
ATOM 781 C C . LYS A 1 94 ? 14.686 4.789 -8.137 1.00 91.69 94 LYS A C 1
ATOM 783 O O . LYS A 1 94 ? 13.887 5.721 -8.064 1.00 91.69 94 LYS A O 1
ATOM 788 N N . LEU A 1 95 ? 14.372 3.589 -8.622 1.00 89.44 95 LEU A N 1
ATOM 789 C CA . LEU A 1 95 ? 13.029 3.214 -9.046 1.00 89.44 95 LEU A CA 1
ATOM 790 C C . LEU A 1 95 ? 12.055 3.297 -7.865 1.00 89.44 95 LEU A C 1
ATOM 792 O O . LEU A 1 95 ? 11.077 4.038 -7.930 1.00 89.44 95 LEU A O 1
ATOM 796 N N . ASP A 1 96 ? 12.382 2.621 -6.767 1.00 91.44 96 ASP A N 1
ATOM 797 C CA . ASP A 1 96 ? 11.537 2.547 -5.576 1.00 91.44 96 ASP A CA 1
ATOM 798 C C . ASP A 1 96 ? 11.332 3.920 -4.940 1.00 91.44 96 ASP A C 1
ATOM 800 O O . ASP A 1 96 ? 10.193 4.326 -4.703 1.00 91.44 96 ASP A O 1
ATOM 804 N N . ASN A 1 97 ? 12.412 4.692 -4.780 1.00 93.75 97 ASN A N 1
ATOM 805 C CA . ASN A 1 97 ? 12.340 6.062 -4.274 1.00 93.75 97 ASN A CA 1
ATOM 806 C C . ASN A 1 97 ? 11.423 6.932 -5.139 1.00 93.75 97 ASN A C 1
ATOM 808 O O . ASN A 1 97 ? 10.668 7.741 -4.606 1.00 93.75 97 ASN A O 1
ATOM 812 N N . LYS A 1 98 ? 11.426 6.748 -6.468 1.00 91.44 98 LYS A N 1
ATOM 813 C CA . LYS A 1 98 ? 10.535 7.518 -7.337 1.00 91.44 98 LYS A CA 1
ATOM 814 C C . LYS A 1 98 ? 9.064 7.195 -7.086 1.00 91.44 98 LYS A C 1
ATOM 816 O O . LYS A 1 98 ? 8.232 8.102 -7.099 1.00 91.44 98 LYS A O 1
ATOM 821 N N . GLY A 1 99 ? 8.744 5.922 -6.863 1.00 91.19 99 GLY A N 1
ATOM 822 C CA . GLY A 1 99 ? 7.407 5.500 -6.451 1.00 91.19 99 GLY A CA 1
ATOM 823 C C . GLY A 1 99 ? 7.008 6.113 -5.106 1.00 91.19 99 GLY A C 1
ATOM 824 O O . GLY A 1 99 ? 5.925 6.687 -5.001 1.00 91.19 99 GLY A O 1
ATOM 825 N N . MET A 1 100 ? 7.906 6.059 -4.116 1.00 93.25 100 MET A N 1
ATOM 826 C CA . MET A 1 100 ? 7.696 6.638 -2.782 1.00 93.25 100 MET A CA 1
ATOM 827 C C . MET A 1 100 ? 7.420 8.146 -2.848 1.00 93.25 100 MET A C 1
ATOM 829 O O . MET A 1 100 ? 6.414 8.598 -2.310 1.00 93.25 100 MET A O 1
ATOM 833 N N . GLU A 1 101 ? 8.227 8.911 -3.590 1.00 95.75 101 GLU A N 1
ATOM 834 C CA . GLU A 1 101 ? 8.032 10.359 -3.777 1.00 95.75 101 GLU A CA 1
ATOM 835 C C . GLU A 1 101 ? 6.638 10.702 -4.327 1.00 95.75 101 GLU A C 1
ATOM 837 O O . GLU A 1 101 ? 6.011 11.676 -3.914 1.00 95.75 101 GLU A O 1
ATOM 842 N N . LEU A 1 102 ? 6.142 9.919 -5.290 1.00 94.06 102 LEU A N 1
ATOM 843 C CA . LEU A 1 102 ? 4.837 10.158 -5.910 1.00 94.06 102 LEU A CA 1
ATOM 844 C C . LEU A 1 102 ? 3.679 9.857 -4.949 1.00 94.06 102 LEU A C 1
ATOM 846 O O . LEU A 1 102 ? 2.661 10.557 -4.987 1.00 94.06 102 LEU A O 1
ATOM 850 N N . ILE A 1 103 ? 3.850 8.855 -4.080 1.00 93.56 103 ILE A N 1
ATOM 851 C CA . ILE A 1 103 ? 2.910 8.535 -2.999 1.00 93.56 103 ILE A CA 1
ATOM 852 C C . ILE A 1 103 ? 2.897 9.669 -1.965 1.00 93.56 103 ILE A C 1
ATOM 854 O O . ILE A 1 103 ? 1.822 10.154 -1.616 1.00 93.56 103 ILE A O 1
ATOM 858 N N . GLU A 1 104 ? 4.067 10.146 -1.530 1.00 96.38 104 GLU A N 1
ATOM 859 C CA . GLU A 1 104 ? 4.198 11.257 -0.572 1.00 96.38 104 GLU A CA 1
ATOM 860 C C . GLU A 1 104 ? 3.552 12.554 -1.078 1.00 96.38 104 GLU A C 1
ATOM 862 O O . GLU A 1 104 ? 2.966 13.313 -0.306 1.00 96.38 104 GLU A O 1
ATOM 867 N N . GLN A 1 105 ? 3.611 12.798 -2.389 1.00 96.81 105 GLN A N 1
ATOM 868 C CA . GLN A 1 105 ? 2.995 13.960 -3.037 1.00 96.81 105 GLN A CA 1
ATOM 869 C C . GLN A 1 105 ? 1.484 13.815 -3.262 1.00 96.81 105 GLN A C 1
ATOM 871 O O . GL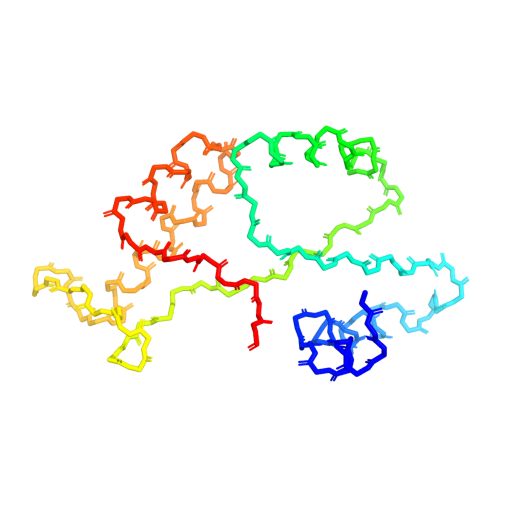N A 1 105 ? 0.860 14.745 -3.776 1.00 96.81 105 GLN A O 1
ATOM 876 N N . LEU A 1 106 ? 0.896 12.660 -2.928 1.00 93.44 106 LEU A N 1
ATOM 877 C CA . LEU A 1 106 ? -0.503 12.321 -3.206 1.00 93.44 106 LEU A CA 1
ATOM 878 C C . LEU A 1 106 ? -0.873 12.515 -4.692 1.00 93.44 106 LEU A C 1
ATOM 880 O O . LEU A 1 106 ? -2.002 12.875 -5.034 1.00 93.44 106 LEU A O 1
ATOM 884 N N . ASN A 1 107 ? 0.082 12.283 -5.600 1.00 90.62 107 ASN A N 1
ATOM 885 C CA . ASN A 1 107 ? -0.090 12.536 -7.028 1.00 90.62 107 ASN A CA 1
ATOM 886 C C . ASN A 1 107 ? -0.485 11.258 -7.778 1.00 90.62 107 ASN A C 1
ATOM 888 O O . ASN A 1 107 ? 0.331 10.605 -8.431 1.00 90.62 107 ASN A O 1
ATOM 892 N N . LEU A 1 108 ? -1.777 10.929 -7.715 1.00 87.25 108 LEU A N 1
ATOM 893 C CA . LEU A 1 108 ? -2.335 9.716 -8.319 1.00 87.25 108 LEU A CA 1
ATOM 894 C C . LEU A 1 108 ? -2.076 9.616 -9.835 1.00 87.25 108 LEU A C 1
ATOM 896 O O . LEU A 1 108 ? -1.803 8.535 -10.354 1.00 87.25 108 LEU A O 1
ATOM 900 N N . SER A 1 109 ? -2.144 10.739 -10.556 1.00 89.31 109 SER A N 1
ATOM 901 C CA . SER A 1 109 ? -1.964 10.765 -12.014 1.00 89.31 109 SER A CA 1
ATOM 902 C C . SER A 1 109 ? -0.539 10.386 -12.417 1.00 89.31 109 SER A C 1
ATOM 904 O O . SER A 1 109 ? -0.343 9.507 -13.260 1.00 89.31 109 SER A O 1
ATOM 906 N N . GLU A 1 110 ? 0.462 11.009 -11.790 1.00 91.06 110 GLU A N 1
ATOM 907 C CA . GLU A 1 110 ? 1.868 10.705 -12.067 1.00 91.06 110 GLU A CA 1
ATOM 908 C C . GLU A 1 110 ? 2.263 9.324 -11.543 1.00 91.06 110 GLU A C 1
ATOM 910 O O . GLU A 1 110 ? 2.998 8.609 -12.221 1.00 91.06 110 GLU A O 1
ATOM 915 N N . PHE A 1 111 ? 1.703 8.884 -10.414 1.00 89.81 111 PHE A N 1
ATOM 916 C CA . PHE A 1 111 ? 1.894 7.522 -9.920 1.00 89.81 111 PHE A CA 1
ATOM 917 C C . PHE A 1 111 ? 1.370 6.468 -10.911 1.00 89.81 111 PHE A C 1
ATOM 919 O O . PHE A 1 111 ? 2.077 5.520 -11.253 1.00 89.81 111 PHE A O 1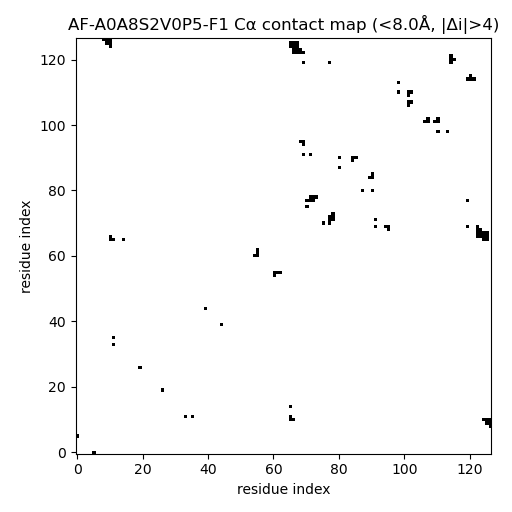
ATOM 926 N N . HIS A 1 112 ? 0.187 6.676 -11.497 1.00 86.56 112 HIS A N 1
ATOM 927 C CA . HIS A 1 112 ? -0.329 5.798 -12.554 1.00 86.56 112 HIS A CA 1
ATOM 928 C C . HIS A 1 112 ? 0.504 5.811 -13.839 1.00 86.56 112 HIS A C 1
ATOM 930 O O . HIS A 1 112 ? 0.504 4.825 -14.583 1.00 86.56 112 HIS A O 1
ATOM 936 N N . LYS A 1 113 ? 1.167 6.925 -14.159 1.00 88.38 113 LYS A N 1
ATOM 937 C CA . LYS A 1 113 ? 2.105 6.981 -15.288 1.00 88.38 113 LYS A CA 1
ATOM 938 C C . LYS A 1 113 ? 3.389 6.226 -14.962 1.00 88.38 113 LYS A C 1
ATOM 940 O O . LYS A 1 113 ? 3.846 5.459 -15.804 1.00 88.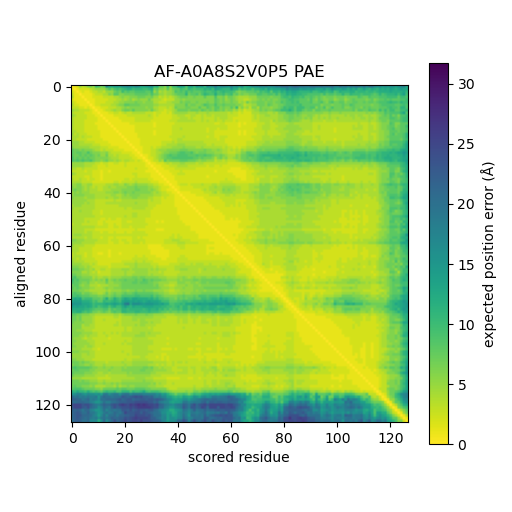38 113 LYS A O 1
ATOM 945 N N . TYR A 1 114 ? 3.919 6.394 -13.752 1.00 86.75 114 TYR A N 1
ATOM 946 C CA . TYR A 1 114 ? 5.095 5.684 -13.250 1.00 86.75 114 TYR A CA 1
ATOM 947 C C . TYR A 1 114 ? 4.929 4.160 -13.348 1.00 86.75 114 TYR A C 1
ATOM 949 O O . TYR A 1 114 ? 5.787 3.502 -13.937 1.00 86.75 114 TYR A O 1
ATOM 957 N N . LEU A 1 115 ? 3.788 3.624 -12.895 1.00 83.31 115 LEU A N 1
ATOM 958 C CA . LEU A 1 115 ? 3.484 2.190 -12.989 1.00 83.31 115 LEU A CA 1
ATOM 959 C C . LEU A 1 115 ? 3.443 1.695 -14.447 1.00 83.31 115 LEU A C 1
ATOM 961 O O . LEU A 1 115 ? 4.024 0.666 -14.779 1.00 83.31 115 LEU A O 1
ATOM 965 N N . ARG A 1 116 ? 2.813 2.464 -15.348 1.00 77.44 116 ARG A N 1
ATOM 966 C CA . ARG A 1 116 ? 2.662 2.092 -16.767 1.00 77.44 116 ARG A CA 1
ATOM 967 C C . ARG A 1 116 ? 3.961 2.139 -17.562 1.00 77.44 116 ARG A C 1
ATOM 969 O O . ARG A 1 116 ? 4.244 1.217 -18.316 1.00 77.44 116 ARG A O 1
ATOM 976 N N . VAL A 1 117 ? 4.726 3.223 -17.436 1.00 66.81 117 VAL A N 1
ATOM 977 C CA . VAL A 1 117 ? 5.927 3.473 -18.259 1.00 66.81 117 VAL A CA 1
ATOM 978 C C . VAL A 1 117 ? 7.018 2.445 -17.998 1.00 66.81 117 VAL A C 1
ATOM 980 O O . VAL A 1 117 ? 7.837 2.174 -18.873 1.00 66.81 117 VAL A O 1
ATOM 983 N N . ARG A 1 118 ? 7.055 1.893 -16.789 1.00 63.22 118 ARG A N 1
ATOM 984 C CA . ARG A 1 118 ? 8.114 0.982 -16.386 1.00 63.22 118 ARG A CA 1
ATOM 985 C C . ARG A 1 118 ? 7.713 -0.479 -16.462 1.00 63.22 118 ARG A C 1
ATOM 987 O O . ARG A 1 118 ? 8.531 -1.274 -16.052 1.00 63.22 118 ARG A O 1
ATOM 994 N N . GLU A 1 119 ? 6.519 -0.835 -16.953 1.00 59.38 119 GLU A N 1
ATOM 995 C CA . GLU A 1 119 ? 5.985 -2.209 -16.848 1.00 59.38 119 GLU A CA 1
ATOM 996 C C . GLU A 1 119 ? 6.162 -2.785 -15.432 1.00 59.38 119 GLU A C 1
ATOM 998 O O . GLU A 1 119 ? 6.328 -3.991 -15.248 1.00 59.38 119 GLU A O 1
ATOM 1003 N N . ILE A 1 120 ? 6.143 -1.910 -14.416 1.00 59.28 120 ILE A N 1
ATOM 1004 C CA . ILE A 1 120 ? 6.090 -2.333 -13.023 1.00 59.28 120 ILE A CA 1
ATOM 1005 C C . ILE A 1 120 ? 4.683 -2.876 -12.889 1.00 59.28 120 ILE A C 1
ATOM 1007 O O . ILE A 1 120 ? 3.727 -2.116 -12.731 1.00 59.28 120 ILE A O 1
ATOM 1011 N N . SER A 1 121 ? 4.574 -4.188 -13.089 1.00 44.31 121 SER A N 1
ATOM 1012 C CA . SER A 1 121 ? 3.295 -4.870 -13.230 1.00 44.31 121 SER A CA 1
ATOM 1013 C C . SER A 1 121 ? 2.416 -4.606 -12.021 1.00 44.31 121 SER A C 1
ATOM 1015 O O . SER A 1 121 ? 1.216 -4.474 -12.181 1.00 44.31 121 SER A O 1
ATOM 1017 N N . GLU A 1 122 ? 3.031 -4.432 -10.854 1.00 50.97 122 GLU A N 1
ATOM 1018 C CA . GLU A 1 122 ? 2.410 -3.928 -9.646 1.00 50.97 122 GLU A CA 1
ATOM 1019 C C . GLU A 1 122 ? 3.531 -3.589 -8.657 1.00 50.97 122 GLU A C 1
ATOM 1021 O O . GLU A 1 122 ? 4.535 -4.296 -8.565 1.00 50.97 122 GLU A O 1
ATOM 1026 N N . ILE A 1 123 ? 3.340 -2.530 -7.879 1.00 52.09 123 ILE A N 1
ATOM 1027 C CA . ILE A 1 123 ? 3.719 -2.591 -6.469 1.00 52.09 123 ILE A CA 1
ATOM 1028 C C . ILE A 1 123 ? 2.879 -3.749 -5.922 1.00 52.09 123 ILE A C 1
ATOM 1030 O O . ILE A 1 123 ? 1.663 -3.604 -5.779 1.00 52.09 123 ILE A O 1
ATOM 1034 N N . ARG A 1 124 ? 3.469 -4.946 -5.838 1.00 49.41 124 ARG A N 1
ATOM 1035 C CA . ARG A 1 124 ? 2.698 -6.160 -5.564 1.00 49.41 124 ARG A CA 1
ATOM 1036 C C . ARG A 1 124 ? 2.248 -6.108 -4.115 1.00 49.41 124 ARG A C 1
ATOM 1038 O O . ARG A 1 124 ? 3.060 -5.981 -3.204 1.00 49.41 124 ARG A O 1
ATOM 1045 N N . PHE A 1 125 ? 0.940 -6.171 -3.911 1.00 40.56 125 PHE A N 1
ATOM 1046 C CA . PHE A 1 125 ? 0.384 -6.583 -2.631 1.00 40.56 125 PHE A CA 1
ATOM 1047 C C . PHE A 1 125 ? 0.914 -8.005 -2.406 1.00 40.56 125 PHE A C 1
ATOM 1049 O O . PHE A 1 125 ? 0.783 -8.822 -3.307 1.00 40.56 125 PHE A O 1
ATOM 1056 N N . ILE A 1 126 ? 1.630 -8.221 -1.301 1.00 34.38 126 ILE A N 1
ATOM 1057 C CA . ILE A 1 126 ? 2.402 -9.432 -0.965 1.00 34.38 126 ILE A CA 1
ATOM 1058 C C . ILE A 1 126 ? 1.638 -10.718 -1.370 1.00 34.38 126 ILE A C 1
ATOM 1060 O O . ILE A 1 126 ? 0.738 -11.124 -0.652 1.00 34.38 126 ILE A O 1
ATOM 1064 N N . GLU A 1 127 ? 1.970 -11.354 -2.497 1.00 37.84 127 GLU A N 1
ATOM 1065 C CA . GLU A 1 127 ? 1.425 -12.682 -2.864 1.00 37.84 127 GLU A CA 1
ATOM 1066 C C . GLU A 1 127 ? 2.200 -13.799 -2.153 1.00 37.84 127 GLU A C 1
ATOM 1068 O O . GLU A 1 127 ? 3.455 -13.785 -2.236 1.00 37.84 127 GLU A O 1
#

Mean predicted aligned error: 5.51 Å

Solvent-accessible surface area (backbone atoms only — not comparable to full-atom values): 8092 Å² total; per-residue (Å²): 132,54,70,72,57,52,78,71,45,47,41,66,55,72,47,48,66,56,51,53,59,77,36,58,94,45,69,88,76,64,85,88,81,92,78,90,81,74,96,68,53,77,67,53,48,51,54,50,48,63,68,46,42,70,55,72,70,35,89,89,55,84,88,83,83,62,66,42,65,86,68,77,32,78,93,63,79,33,74,91,80,56,84,88,52,56,57,72,68,49,40,50,50,55,52,43,51,52,55,50,55,28,58,77,66,68,35,64,69,60,41,57,46,55,39,60,78,64,67,46,86,50,71,38,54,46,118

Secondary structur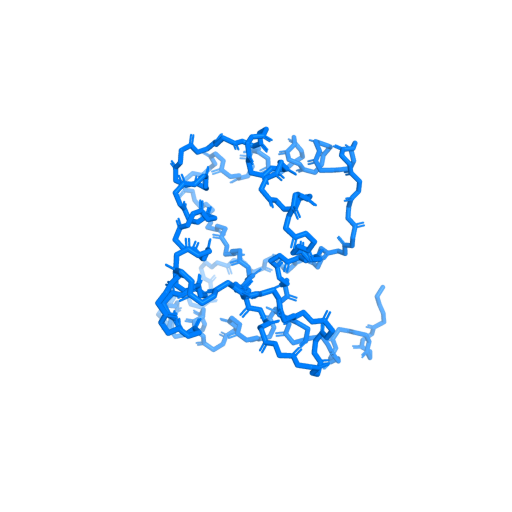e (DSSP, 8-state):
--HHHHHT-HHHHTTHHHHHHHTGGGTTS------------HHHHHHHHHHHHHHHT-TT------------BGGGTB----GGG-SHHHHHHHHHHHHHHHHHTT-HHHHHHHHHHTT---S----

Nearest PDB structures (foldseek):
  7m8h-assembly4_D  TM=9.819E-01  e=5.711E-08  Homo sapiens
  3bd0-assembly1_A  TM=9.790E-01  e=1.114E-07  Homo sapiens

pLDDT: mean 87.71, std 12.62, range [34.38, 98.38]